Protein AF-A0A3D4JFE7-F1 (afdb_monomer_lite)

Sequence (147 aa):
MNASRSTVEIQQGLSLIPSTNLINNYNVLENRGLNMVRGFTNSFYLAAASTLVTVYFSMLTAYGIVVYNFKGRQTFSNFILVLVMIPTQLTIIGFFQYMSRLGLTDNYAALILPLIANAGGVFFSKQYFESMLIQDLIDAARIDGAS

pLDDT: mean 93.02, std 3.86, range [70.5, 98.19]

Radius of gyration: 23.24 Å; chains: 1; bounding box: 60×40×55 Å

Structure (mmCIF, N/CA/C/O backbone):
data_AF-A0A3D4JFE7-F1
#
_entry.id   AF-A0A3D4JFE7-F1
#
loop_
_atom_site.group_PDB
_atom_site.id
_atom_site.type_symbol
_atom_site.label_atom_id
_atom_site.label_alt_id
_atom_site.label_comp_id
_atom_site.label_asym_id
_atom_site.label_entity_id
_atom_site.label_seq_id
_atom_site.pdbx_PDB_ins_code
_atom_site.Cartn_x
_atom_site.Cartn_y
_atom_site.Cartn_z
_atom_site.occupancy
_atom_site.B_iso_or_equiv
_atom_site.auth_seq_id
_atom_site.auth_comp_id
_atom_site.auth_asym_id
_atom_site.auth_atom_id
_atom_site.pdbx_PDB_model_num
ATOM 1 N N . MET A 1 1 ? 21.001 8.246 -16.078 1.00 75.81 1 MET A N 1
ATOM 2 C CA . MET A 1 1 ? 22.452 8.387 -16.348 1.00 75.81 1 MET A CA 1
ATOM 3 C C . ME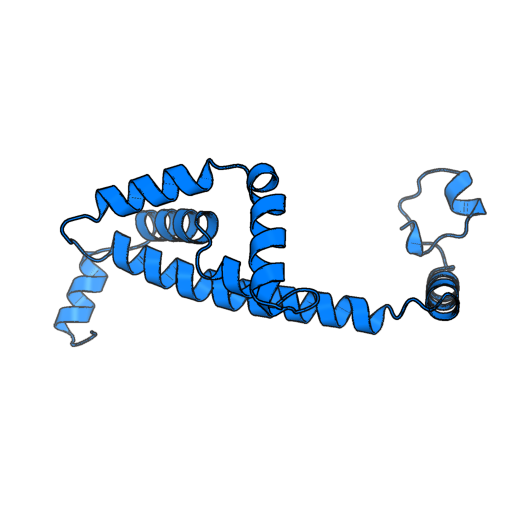T A 1 1 ? 22.948 7.330 -17.321 1.00 75.81 1 MET A C 1
ATOM 5 O O . MET A 1 1 ? 23.211 7.676 -18.461 1.00 75.81 1 MET A O 1
ATOM 9 N N . ASN A 1 2 ? 22.986 6.043 -16.960 1.00 86.75 2 ASN A N 1
ATOM 10 C CA . ASN A 1 2 ? 23.480 5.007 -17.886 1.00 86.75 2 ASN A CA 1
ATOM 11 C C . ASN A 1 2 ? 22.553 4.748 -19.082 1.00 86.75 2 ASN A C 1
ATOM 13 O O . ASN A 1 2 ? 23.038 4.515 -20.180 1.00 86.75 2 ASN A O 1
ATOM 17 N N . ALA A 1 3 ? 21.235 4.891 -18.911 1.00 85.88 3 ALA A N 1
ATOM 18 C CA . ALA A 1 3 ? 20.269 4.745 -20.007 1.00 85.88 3 ALA A CA 1
ATOM 19 C C . ALA A 1 3 ? 20.472 5.748 -21.162 1.00 85.88 3 ALA A C 1
ATOM 21 O O . ALA A 1 3 ? 20.027 5.496 -22.275 1.00 85.88 3 ALA A O 1
ATOM 22 N N . SER A 1 4 ? 21.154 6.871 -20.921 1.00 90.75 4 SER A N 1
ATOM 23 C CA . SER A 1 4 ? 21.460 7.881 -21.941 1.00 90.75 4 SER A CA 1
ATOM 24 C C . SER A 1 4 ? 22.846 7.724 -22.575 1.00 90.75 4 SER A C 1
ATOM 26 O O . SER A 1 4 ? 23.237 8.575 -23.364 1.00 90.75 4 SER A O 1
ATOM 28 N N . ARG A 1 5 ? 23.611 6.689 -22.202 1.00 91.19 5 ARG A N 1
ATOM 29 C CA . ARG A 1 5 ? 25.006 6.472 -22.621 1.00 91.19 5 ARG A CA 1
ATOM 30 C C . ARG A 1 5 ? 25.113 5.310 -23.605 1.00 91.19 5 ARG A C 1
ATOM 32 O O . ARG A 1 5 ? 24.330 4.365 -23.548 1.00 91.19 5 ARG A O 1
ATOM 39 N N . SER A 1 6 ? 26.104 5.375 -24.480 1.00 91.31 6 SER A N 1
ATOM 40 C CA . SER A 1 6 ? 26.540 4.257 -25.317 1.00 91.31 6 SER A CA 1
ATOM 41 C C . SER A 1 6 ? 27.330 3.225 -24.502 1.00 91.31 6 SER A C 1
ATOM 43 O O . SER A 1 6 ? 27.840 3.515 -23.417 1.00 91.31 6 SER A O 1
ATOM 45 N N . THR A 1 7 ? 27.490 2.014 -25.042 1.00 90.00 7 THR A N 1
ATOM 46 C CA . THR A 1 7 ? 28.283 0.949 -24.404 1.00 90.00 7 THR A CA 1
ATOM 47 C C . THR A 1 7 ? 29.726 1.382 -24.130 1.00 90.00 7 THR A C 1
ATOM 49 O O . THR A 1 7 ? 30.268 1.060 -23.075 1.00 90.00 7 THR A O 1
ATOM 52 N N . VAL A 1 8 ? 30.323 2.167 -25.033 1.00 90.44 8 VAL A N 1
ATOM 53 C CA . VAL A 1 8 ? 31.695 2.681 -24.894 1.00 90.44 8 VAL A CA 1
ATOM 54 C C . VAL A 1 8 ? 31.797 3.655 -23.716 1.00 90.44 8 VAL A C 1
ATOM 56 O O . VAL A 1 8 ? 32.680 3.529 -22.873 1.00 90.44 8 VAL A O 1
ATOM 59 N N . GLU A 1 9 ? 30.849 4.585 -23.594 1.00 88.00 9 GLU A N 1
ATOM 60 C CA . GLU A 1 9 ? 30.825 5.577 -22.509 1.00 88.00 9 GLU A CA 1
ATOM 61 C C . GLU A 1 9 ? 30.545 4.967 -21.128 1.00 88.00 9 GLU A C 1
ATOM 63 O O . GLU A 1 9 ? 30.857 5.594 -20.115 1.00 88.00 9 GLU A O 1
ATOM 68 N N . ILE A 1 10 ? 29.908 3.793 -21.063 1.00 90.00 10 ILE A N 1
ATOM 69 C CA . ILE A 1 10 ? 29.693 3.048 -19.812 1.00 90.00 10 ILE A CA 1
ATOM 70 C C . ILE A 1 10 ? 30.995 2.365 -19.369 1.00 90.00 10 ILE A C 1
ATOM 72 O O . ILE A 1 10 ? 31.306 2.347 -18.181 1.00 90.00 10 ILE A O 1
ATOM 76 N N . GLN A 1 11 ? 31.781 1.841 -20.315 1.00 91.75 11 GLN A N 1
ATOM 77 C CA . GLN A 1 11 ? 33.064 1.181 -20.034 1.00 91.75 11 GLN A CA 1
ATOM 78 C C . GLN A 1 11 ? 34.155 2.155 -19.568 1.00 91.75 11 GLN A C 1
ATOM 80 O O . GLN A 1 11 ? 35.051 1.760 -18.830 1.00 91.75 11 GLN A O 1
ATOM 85 N N . GLN A 1 12 ? 34.064 3.430 -19.954 1.00 90.38 12 GLN A N 1
ATOM 86 C CA . GLN A 1 12 ? 34.994 4.488 -19.536 1.00 90.38 12 GLN A CA 1
ATOM 87 C C . GLN A 1 12 ? 34.825 4.928 -18.069 1.00 90.38 12 GLN A C 1
ATOM 89 O O . GLN A 1 12 ? 35.636 5.705 -17.570 1.00 90.38 12 GLN A O 1
ATOM 94 N N . GLY A 1 13 ? 33.797 4.437 -17.370 1.00 87.19 13 GLY A N 1
ATOM 95 C CA . GLY A 1 13 ? 33.575 4.685 -15.946 1.00 87.19 13 GLY A CA 1
ATOM 96 C C . GLY A 1 13 ? 32.251 5.381 -15.629 1.00 87.19 13 GLY A C 1
ATOM 97 O O . GLY A 1 13 ? 31.446 5.710 -16.504 1.00 87.19 13 GLY A O 1
ATOM 98 N N . LEU A 1 14 ? 32.009 5.585 -14.331 1.00 85.88 14 LEU A N 1
ATOM 99 C CA . LEU A 1 14 ? 30.797 6.231 -13.835 1.00 85.88 14 LEU A CA 1
ATOM 100 C C . LEU A 1 14 ? 30.834 7.730 -14.149 1.00 85.88 14 LEU A C 1
ATOM 102 O O . LEU A 1 14 ? 31.805 8.415 -13.838 1.00 85.88 14 LEU A O 1
ATOM 106 N N . SER A 1 15 ? 29.748 8.266 -14.699 1.00 84.88 15 SER A N 1
ATOM 107 C CA . SER A 1 15 ? 29.591 9.712 -14.826 1.00 84.88 15 SER A CA 1
ATOM 108 C C . SER A 1 15 ? 28.173 10.153 -14.481 1.00 84.88 15 SER A C 1
ATOM 110 O O . SER A 1 15 ? 27.181 9.482 -14.778 1.00 84.88 15 SER A O 1
ATOM 112 N N . LEU A 1 16 ? 28.119 11.295 -13.793 1.00 87.38 16 LEU A N 1
ATOM 113 C CA . LEU A 1 16 ? 26.916 11.912 -13.240 1.00 87.38 16 LEU A CA 1
ATOM 114 C C . LEU A 1 16 ? 26.256 12.902 -14.205 1.00 87.38 16 LEU A C 1
ATOM 116 O O . LEU A 1 16 ? 25.308 13.572 -13.810 1.00 87.38 16 LEU A O 1
ATOM 120 N N . ILE A 1 17 ? 26.692 12.963 -15.467 1.00 88.94 17 ILE A N 1
ATOM 121 C CA . ILE A 1 17 ? 26.078 13.811 -16.498 1.00 88.94 17 ILE A CA 1
ATOM 122 C C . ILE A 1 17 ? 25.425 12.914 -17.564 1.00 88.94 17 ILE A C 1
ATOM 124 O O . ILE A 1 17 ? 26.027 11.903 -17.955 1.00 88.94 17 ILE A O 1
ATOM 128 N N . PRO A 1 18 ? 24.178 13.198 -17.997 1.00 88.44 18 PRO A N 1
ATOM 129 C CA . PRO A 1 18 ? 23.532 12.428 -19.054 1.00 88.44 18 PRO A CA 1
ATOM 130 C C . PRO A 1 18 ? 24.282 12.596 -20.379 1.00 88.44 18 PRO A C 1
ATOM 132 O O . PRO A 1 18 ? 24.857 13.648 -20.641 1.00 88.44 18 PRO A O 1
ATOM 135 N N . SER A 1 19 ? 24.253 11.562 -21.215 1.00 90.31 19 SER A N 1
ATOM 136 C CA . SER A 1 19 ? 24.781 11.616 -22.586 1.00 90.31 19 SER A CA 1
ATOM 137 C C . SER A 1 19 ? 23.620 11.748 -23.587 1.00 90.31 19 SER A C 1
ATOM 139 O O . SER A 1 19 ? 22.454 11.840 -23.201 1.00 90.31 19 SER A O 1
ATOM 141 N N . THR A 1 20 ? 23.920 11.817 -24.878 1.00 91.81 20 THR A N 1
ATOM 142 C CA . THR A 1 20 ? 22.962 12.100 -25.957 1.00 91.81 20 THR A CA 1
ATOM 143 C C . THR A 1 20 ? 22.309 10.843 -26.545 1.00 91.81 20 THR A C 1
ATOM 145 O O . THR A 1 20 ? 21.398 10.944 -27.362 1.00 91.81 20 THR A O 1
ATOM 148 N N . ASN A 1 21 ? 22.705 9.643 -26.105 1.00 93.25 21 ASN A N 1
ATOM 149 C CA . ASN A 1 21 ? 22.291 8.364 -26.697 1.00 93.25 21 ASN A CA 1
ATOM 150 C C . ASN A 1 21 ? 20.938 7.818 -26.199 1.00 93.25 21 ASN A C 1
ATOM 152 O O . ASN A 1 21 ? 20.582 6.681 -26.504 1.00 93.25 21 ASN A O 1
ATOM 156 N N . LEU A 1 22 ? 20.159 8.603 -25.448 1.00 91.75 22 LEU A N 1
ATOM 157 C CA . LEU A 1 22 ? 18.907 8.139 -24.836 1.00 91.75 22 LEU A CA 1
ATOM 158 C C . LEU A 1 22 ? 17.886 7.629 -25.865 1.00 91.75 22 LEU A C 1
ATOM 160 O O . LEU A 1 22 ? 17.346 6.538 -25.700 1.00 91.75 22 LEU A O 1
ATOM 164 N N . ILE A 1 23 ? 17.648 8.396 -26.933 1.00 92.25 23 ILE A N 1
ATOM 165 C CA . ILE A 1 23 ? 16.666 8.044 -27.973 1.00 92.25 23 ILE A CA 1
ATOM 166 C C . ILE A 1 23 ? 17.113 6.786 -28.727 1.00 92.25 23 ILE A C 1
ATOM 168 O O . ILE A 1 23 ? 16.313 5.886 -28.967 1.00 92.25 23 ILE A O 1
ATOM 172 N N . ASN A 1 24 ? 18.409 6.679 -29.031 1.00 92.56 24 ASN A N 1
ATOM 173 C CA . ASN A 1 24 ? 18.973 5.499 -29.685 1.00 92.56 24 ASN A CA 1
ATOM 174 C C . ASN A 1 24 ? 18.771 4.242 -28.827 1.00 92.56 24 ASN A C 1
ATOM 176 O O . ASN A 1 24 ? 18.316 3.220 -29.332 1.00 92.56 24 ASN A O 1
ATOM 180 N N . ASN A 1 25 ? 19.039 4.329 -27.522 1.00 93.06 25 ASN A N 1
ATOM 181 C CA . ASN A 1 25 ? 18.844 3.217 -26.593 1.00 93.06 25 ASN A CA 1
ATOM 182 C C . ASN A 1 25 ? 17.367 2.829 -26.442 1.00 93.06 25 ASN A C 1
ATOM 184 O O . ASN A 1 25 ? 17.054 1.642 -26.375 1.00 93.06 25 ASN A O 1
ATOM 188 N N . TYR A 1 26 ? 16.462 3.810 -26.426 1.00 91.50 26 TYR A N 1
ATOM 189 C CA . TYR A 1 26 ? 15.021 3.561 -26.425 1.00 91.50 26 TYR A CA 1
ATOM 190 C C . TYR A 1 26 ? 14.590 2.781 -27.677 1.00 91.50 26 TYR A C 1
ATOM 192 O O . TYR A 1 26 ? 14.012 1.700 -27.557 1.00 91.50 26 TYR A O 1
ATOM 200 N N . ASN A 1 27 ? 14.976 3.255 -28.866 1.00 92.19 27 ASN A N 1
ATOM 201 C CA . ASN A 1 27 ? 14.651 2.603 -30.138 1.00 92.19 27 ASN A CA 1
ATOM 202 C C . ASN A 1 27 ? 15.241 1.188 -30.230 1.00 92.19 27 ASN A C 1
ATOM 204 O O . ASN A 1 27 ? 14.602 0.279 -30.751 1.00 92.19 27 ASN A O 1
ATOM 208 N N . VAL A 1 28 ? 16.451 0.961 -29.703 1.00 92.88 28 VAL A N 1
ATOM 209 C CA . VAL A 1 28 ? 17.057 -0.382 -29.641 1.00 92.88 28 VAL A CA 1
ATOM 210 C C . VAL A 1 28 ? 16.198 -1.350 -28.827 1.00 92.88 28 VAL A C 1
ATOM 212 O O . VAL A 1 28 ? 16.086 -2.518 -29.192 1.00 92.88 28 VAL A O 1
ATOM 215 N N . LEU A 1 29 ? 15.604 -0.893 -27.726 1.00 91.62 29 LEU A N 1
ATOM 216 C CA . LEU A 1 29 ? 14.779 -1.731 -26.857 1.00 91.62 29 LEU A CA 1
ATOM 217 C C . LEU A 1 29 ? 13.412 -2.007 -27.489 1.00 91.62 29 LEU A C 1
ATOM 219 O O . LEU A 1 29 ? 12.968 -3.155 -27.491 1.00 91.62 29 LEU A O 1
ATOM 223 N N . GLU A 1 30 ? 12.806 -0.997 -28.110 1.00 91.81 30 GLU A N 1
ATOM 224 C CA . GLU A 1 30 ? 11.557 -1.154 -28.857 1.00 91.81 30 GLU A CA 1
ATOM 225 C C . GLU A 1 30 ? 11.723 -2.121 -30.041 1.00 91.81 30 GLU A C 1
ATOM 227 O O . GLU A 1 30 ? 10.947 -3.067 -30.183 1.00 91.81 30 GLU A O 1
ATOM 232 N N . ASN A 1 31 ? 12.814 -1.994 -30.804 1.00 93.50 31 ASN A N 1
ATOM 233 C CA . ASN A 1 31 ? 13.148 -2.901 -31.909 1.00 93.50 31 ASN A CA 1
ATOM 234 C C . ASN A 1 31 ? 13.439 -4.343 -31.453 1.00 93.50 31 ASN A C 1
ATOM 236 O O . ASN A 1 31 ? 13.309 -5.276 -32.242 1.00 93.50 31 ASN A O 1
ATOM 240 N N . ARG A 1 32 ? 13.819 -4.554 -30.185 1.00 92.56 32 ARG A N 1
ATOM 241 C CA . ARG A 1 32 ? 13.970 -5.892 -29.579 1.00 92.56 32 ARG A CA 1
ATOM 242 C C . ARG A 1 32 ? 12.642 -6.486 -29.090 1.00 92.56 32 ARG A C 1
ATOM 244 O O . ARG A 1 32 ? 12.650 -7.553 -28.483 1.00 92.56 32 ARG A O 1
ATOM 251 N N . GLY A 1 3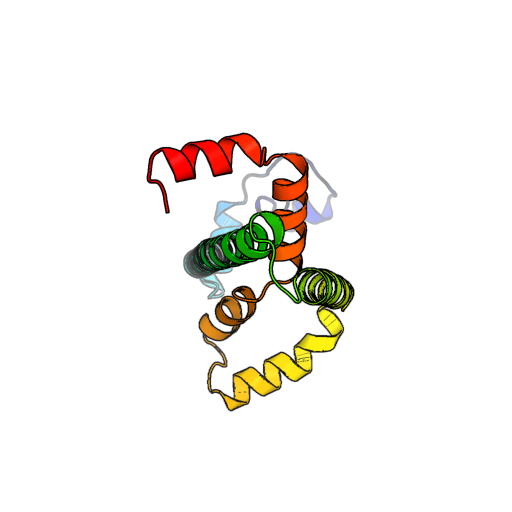3 ? 11.517 -5.813 -29.338 1.00 90.19 33 GLY A N 1
ATOM 252 C CA . GLY A 1 33 ? 10.177 -6.259 -28.955 1.00 90.19 33 GLY A CA 1
ATOM 253 C C . GLY A 1 33 ? 9.751 -5.845 -27.544 1.00 90.19 33 GLY A C 1
ATOM 254 O O . GLY A 1 33 ? 8.705 -6.287 -27.069 1.00 90.19 33 GLY A O 1
ATOM 255 N N . LEU A 1 34 ? 10.525 -4.998 -26.853 1.00 91.06 34 LEU A N 1
ATOM 256 C CA . LEU A 1 34 ? 10.155 -4.489 -25.533 1.00 91.06 34 LEU A CA 1
ATOM 257 C C . LEU A 1 34 ? 9.284 -3.241 -25.680 1.00 91.06 34 LEU A C 1
ATOM 259 O O . LEU A 1 34 ? 9.780 -2.137 -25.895 1.00 91.06 34 LEU A O 1
ATOM 263 N N . ASN A 1 35 ? 7.974 -3.402 -25.499 1.00 92.06 35 ASN A N 1
ATOM 264 C CA . ASN A 1 35 ? 7.059 -2.266 -25.447 1.00 92.06 35 ASN A CA 1
ATOM 265 C C . ASN A 1 35 ? 7.156 -1.567 -24.079 1.00 92.06 35 ASN A C 1
ATOM 267 O O . ASN A 1 35 ? 6.472 -1.936 -23.118 1.00 92.06 35 ASN A O 1
ATOM 271 N N . MET A 1 36 ? 8.021 -0.555 -23.997 1.00 90.75 36 MET A N 1
ATOM 272 C CA . MET A 1 36 ? 8.227 0.219 -22.772 1.00 90.75 36 MET A CA 1
ATOM 273 C C . MET A 1 36 ? 6.964 0.924 -22.302 1.00 90.75 36 MET A C 1
ATOM 275 O O . MET A 1 36 ? 6.662 0.885 -21.112 1.00 90.75 36 MET A O 1
ATOM 279 N N . VAL A 1 37 ? 6.220 1.545 -23.223 1.00 91.88 37 VAL A N 1
ATOM 280 C CA . VAL A 1 37 ? 4.999 2.290 -22.894 1.00 91.88 37 VAL A CA 1
ATOM 281 C C . VAL A 1 37 ? 4.018 1.377 -22.170 1.00 91.88 37 VAL A C 1
ATOM 283 O O . VAL A 1 37 ? 3.570 1.719 -21.080 1.00 91.88 37 VAL A O 1
ATOM 286 N N . ARG A 1 38 ? 3.783 0.170 -22.698 1.00 93.75 38 ARG A N 1
ATOM 287 C CA . ARG A 1 38 ? 2.940 -0.843 -22.052 1.00 93.75 38 ARG A CA 1
ATOM 288 C C . ARG A 1 38 ? 3.474 -1.240 -20.675 1.00 93.75 38 ARG A C 1
ATOM 290 O O . ARG A 1 38 ? 2.701 -1.357 -19.729 1.00 93.75 38 ARG A O 1
ATOM 297 N N . GLY A 1 39 ? 4.784 -1.441 -20.538 1.00 94.06 39 GLY A N 1
ATOM 298 C CA . GLY A 1 39 ? 5.403 -1.753 -19.246 1.00 94.06 39 GLY A CA 1
ATOM 299 C C . GLY A 1 39 ? 5.155 -0.662 -18.197 1.00 94.06 39 GLY A C 1
ATOM 300 O O . GLY A 1 39 ? 4.740 -0.958 -17.072 1.00 94.06 39 GLY A O 1
ATOM 301 N N . PHE A 1 40 ? 5.334 0.603 -18.579 1.00 95.44 40 PHE A N 1
ATOM 302 C CA . PHE A 1 40 ? 5.089 1.749 -17.705 1.00 95.44 40 PHE A CA 1
ATOM 303 C C . PHE A 1 40 ? 3.608 1.915 -17.368 1.00 95.44 40 PHE A C 1
ATOM 305 O O . PHE A 1 40 ? 3.284 2.109 -16.199 1.00 95.44 40 PHE A O 1
ATOM 312 N N . THR A 1 41 ? 2.702 1.781 -18.341 1.00 97.25 41 THR A N 1
ATOM 313 C CA . THR A 1 41 ? 1.258 1.889 -18.084 1.00 97.25 41 THR A CA 1
ATOM 314 C C . THR A 1 41 ? 0.765 0.776 -17.168 1.00 97.25 41 THR A C 1
ATOM 316 O O . THR A 1 41 ? -0.006 1.043 -16.251 1.00 97.25 41 THR A O 1
ATOM 319 N N . ASN A 1 42 ? 1.254 -0.453 -17.352 1.00 96.38 42 ASN A N 1
ATOM 320 C CA . ASN A 1 42 ? 0.933 -1.581 -16.479 1.00 96.38 42 ASN A CA 1
ATOM 321 C C . ASN A 1 42 ? 1.406 -1.324 -15.044 1.00 96.38 42 ASN A C 1
ATOM 323 O O . ASN A 1 42 ? 0.667 -1.557 -14.091 1.00 96.38 42 ASN A O 1
ATOM 327 N N . SER A 1 43 ? 2.630 -0.812 -14.897 1.00 97.12 43 SER A N 1
ATOM 328 C CA . SER A 1 43 ? 3.222 -0.491 -13.595 1.00 97.12 43 SER A CA 1
ATOM 329 C C . SER A 1 43 ? 2.462 0.635 -12.899 1.00 97.12 43 SER A C 1
ATOM 331 O O . SER A 1 43 ? 2.166 0.534 -11.712 1.00 97.12 43 SER A O 1
ATOM 333 N N . PHE A 1 44 ? 2.103 1.684 -13.643 1.00 97.81 44 PHE A N 1
ATOM 334 C CA . PHE A 1 44 ? 1.318 2.801 -13.132 1.00 97.81 44 PHE A CA 1
ATOM 335 C C . PHE A 1 44 ? -0.072 2.353 -12.678 1.00 97.81 44 PHE A C 1
ATOM 337 O O . PHE A 1 44 ? -0.470 2.650 -11.555 1.00 97.81 44 PHE A O 1
ATOM 344 N N . TYR A 1 45 ? -0.784 1.596 -13.519 1.00 97.81 45 TYR A N 1
ATOM 345 C CA . TYR A 1 45 ? -2.099 1.057 -13.183 1.00 97.81 45 TYR A CA 1
ATOM 346 C C . TYR A 1 45 ? -2.037 0.192 -11.925 1.00 97.81 45 TYR A C 1
ATOM 348 O O . TYR A 1 45 ? -2.806 0.402 -10.986 1.00 97.81 45 TYR A O 1
ATOM 356 N N . LEU A 1 46 ? -1.084 -0.743 -11.881 1.00 97.44 46 LEU A N 1
ATOM 357 C CA . LEU A 1 46 ? -0.916 -1.631 -10.745 1.00 97.44 46 LEU A CA 1
ATOM 358 C C . LEU A 1 46 ? -0.599 -0.848 -9.469 1.00 97.44 46 LEU A C 1
ATOM 360 O O . LEU A 1 46 ? -1.224 -1.109 -8.445 1.00 97.44 46 LEU A O 1
ATOM 364 N N . ALA A 1 47 ? 0.324 0.116 -9.524 1.00 97.81 47 ALA A N 1
ATOM 365 C CA . ALA A 1 47 ? 0.684 0.942 -8.377 1.00 97.81 47 ALA A CA 1
ATOM 366 C C . ALA A 1 47 ? -0.512 1.763 -7.877 1.00 97.81 47 ALA A C 1
ATOM 368 O O . ALA A 1 47 ? -0.844 1.692 -6.697 1.00 97.81 47 ALA A O 1
ATOM 369 N N . ALA A 1 48 ? -1.211 2.473 -8.766 1.00 98.06 48 ALA A N 1
ATOM 370 C CA . ALA A 1 48 ? -2.358 3.300 -8.402 1.00 98.06 48 ALA A CA 1
ATOM 371 C C . ALA A 1 48 ? -3.490 2.470 -7.775 1.00 98.06 48 ALA A C 1
ATOM 373 O O . ALA A 1 48 ? -3.965 2.795 -6.686 1.00 98.06 48 ALA A O 1
ATOM 374 N N . ALA A 1 49 ? -3.887 1.368 -8.420 1.00 97.94 49 ALA A N 1
ATOM 375 C CA . ALA A 1 49 ? -4.945 0.494 -7.918 1.00 97.94 49 ALA A CA 1
ATOM 376 C C . ALA A 1 49 ? -4.568 -0.139 -6.569 1.00 97.94 49 ALA A C 1
ATOM 378 O O . ALA A 1 49 ? -5.356 -0.114 -5.623 1.00 97.94 49 ALA A O 1
ATOM 379 N N . SER A 1 50 ? -3.339 -0.646 -6.460 1.00 97.31 50 SER A N 1
ATOM 380 C CA . SER A 1 50 ? -2.809 -1.244 -5.232 1.00 97.31 50 SER A CA 1
ATOM 381 C C . SER A 1 50 ? -2.776 -0.251 -4.074 1.00 97.31 50 SER A C 1
ATOM 383 O O . SER A 1 50 ? -3.197 -0.587 -2.967 1.00 97.31 50 SER A O 1
ATOM 385 N N . THR A 1 51 ? -2.313 0.978 -4.316 1.00 97.56 51 THR A N 1
ATOM 386 C CA . THR A 1 51 ? -2.268 2.035 -3.301 1.00 97.56 51 THR A CA 1
ATOM 387 C C . THR A 1 51 ? -3.667 2.414 -2.837 1.00 97.56 51 THR A C 1
ATOM 389 O O . THR A 1 51 ? -3.898 2.447 -1.632 1.00 97.56 51 THR A O 1
ATOM 392 N N . LEU A 1 52 ? -4.606 2.650 -3.759 1.00 98.06 52 LEU A N 1
ATOM 393 C CA . LEU A 1 52 ? -5.981 3.019 -3.409 1.00 98.06 52 LEU A CA 1
ATOM 394 C C . LEU A 1 52 ? -6.639 1.961 -2.523 1.00 98.06 52 LEU A C 1
ATOM 396 O O . LEU A 1 52 ? -7.164 2.286 -1.461 1.00 98.06 52 LEU A O 1
ATOM 400 N N . VAL A 1 53 ? -6.551 0.693 -2.930 1.00 98.00 53 VAL A N 1
ATOM 401 C CA . VAL A 1 53 ? -7.113 -0.435 -2.180 1.00 98.00 53 VAL A CA 1
ATOM 402 C C . VAL A 1 53 ? -6.444 -0.564 -0.811 1.00 98.00 53 VAL A C 1
ATOM 404 O O . VAL A 1 53 ? -7.131 -0.607 0.208 1.00 98.00 53 VAL A O 1
ATOM 407 N N . THR A 1 54 ? -5.110 -0.561 -0.770 1.00 98.06 54 THR A N 1
ATOM 408 C CA . THR A 1 54 ? -4.354 -0.699 0.483 1.00 98.06 54 THR A CA 1
ATOM 409 C C . THR A 1 54 ? -4.714 0.406 1.465 1.00 98.06 54 THR A C 1
ATOM 411 O O . THR A 1 54 ? -5.028 0.119 2.617 1.00 98.06 54 THR A O 1
ATOM 414 N N . VAL A 1 55 ? -4.680 1.667 1.026 1.00 97.81 55 VAL A N 1
ATOM 415 C CA . VAL A 1 55 ? -4.949 2.824 1.887 1.00 97.81 55 VAL A CA 1
ATOM 416 C C . VAL A 1 55 ? -6.388 2.792 2.381 1.00 97.81 55 VAL A C 1
ATOM 418 O O . VAL A 1 55 ? -6.610 2.941 3.579 1.00 97.81 55 VAL A O 1
ATOM 421 N N . TYR A 1 56 ? -7.353 2.541 1.494 1.00 98.06 56 TYR A N 1
ATOM 422 C CA . TYR A 1 56 ? -8.768 2.506 1.853 1.00 98.06 56 TYR A CA 1
ATOM 423 C C . TYR A 1 56 ? -9.054 1.487 2.965 1.00 98.06 56 TYR A C 1
ATOM 425 O O . TYR A 1 56 ? -9.568 1.852 4.025 1.00 98.06 56 TYR A O 1
ATOM 433 N N . PHE A 1 57 ? -8.660 0.224 2.773 1.00 98.19 57 PHE A N 1
ATOM 434 C CA . PHE A 1 57 ? -8.935 -0.828 3.757 1.00 98.19 57 PHE A CA 1
ATOM 435 C C . PHE A 1 57 ? -8.081 -0.694 5.021 1.00 98.19 57 PHE A C 1
ATOM 437 O O . PHE A 1 57 ? -8.570 -0.968 6.121 1.00 98.19 57 PHE A O 1
ATOM 444 N N . SER A 1 58 ? -6.835 -0.228 4.896 1.00 97.75 58 SER A N 1
ATOM 445 C CA . SER A 1 58 ? -5.954 -0.029 6.052 1.00 97.75 58 SER A CA 1
ATOM 446 C C . SER A 1 58 ? -6.445 1.088 6.959 1.00 97.75 58 SER A C 1
ATOM 448 O O . SER A 1 58 ? -6.502 0.897 8.172 1.00 97.75 58 SER A O 1
ATOM 450 N N . MET A 1 59 ? -6.857 2.223 6.385 1.00 96.94 59 MET A N 1
ATOM 451 C CA . MET A 1 59 ? -7.416 3.338 7.148 1.00 96.94 59 MET A CA 1
ATOM 452 C C . MET A 1 59 ? -8.739 2.947 7.806 1.00 96.94 59 MET A C 1
ATOM 454 O O . MET A 1 59 ? -8.920 3.211 8.989 1.00 96.94 59 MET A O 1
ATOM 458 N N . LEU A 1 60 ? -9.634 2.254 7.096 1.00 96.81 60 LEU A N 1
ATOM 459 C CA . LEU A 1 60 ? -10.908 1.811 7.668 1.00 96.81 60 LEU A CA 1
ATOM 460 C C . LEU A 1 60 ? -10.702 0.844 8.844 1.00 96.81 60 LEU A C 1
ATOM 462 O O . LEU A 1 60 ? -11.302 1.009 9.907 1.00 96.81 60 LEU A O 1
ATOM 466 N N . THR A 1 61 ? -9.798 -0.124 8.686 1.00 96.75 61 THR A N 1
ATOM 467 C CA . THR A 1 61 ? -9.468 -1.092 9.742 1.00 96.75 61 THR A CA 1
ATOM 468 C C . THR A 1 61 ? -8.810 -0.406 10.938 1.00 96.75 61 THR A C 1
ATOM 470 O O . THR A 1 61 ? -9.197 -0.642 12.082 1.00 96.75 61 THR A O 1
ATOM 473 N N . ALA A 1 62 ? -7.837 0.472 10.688 1.00 96.56 62 ALA A N 1
ATOM 474 C CA . ALA A 1 62 ? -7.142 1.213 11.731 1.00 96.56 62 ALA A CA 1
ATOM 475 C C . ALA A 1 62 ? -8.089 2.144 12.498 1.00 96.56 62 ALA A C 1
ATOM 477 O O . ALA A 1 62 ? -8.059 2.148 13.725 1.00 96.56 62 ALA A O 1
ATOM 478 N N . TYR A 1 63 ? -8.967 2.872 11.805 1.00 95.12 63 TYR A N 1
ATOM 479 C CA . TYR A 1 63 ? -9.983 3.720 12.428 1.00 95.12 63 TYR A CA 1
ATOM 480 C C . TYR A 1 63 ? -10.918 2.892 13.314 1.00 95.12 63 TYR A C 1
ATOM 482 O O . TYR A 1 63 ? -11.128 3.230 14.477 1.00 95.12 63 TYR A O 1
ATOM 490 N N . GLY A 1 64 ? -11.397 1.752 12.803 1.00 94.94 64 GLY A N 1
ATOM 491 C CA . GLY A 1 64 ? -12.206 0.797 13.559 1.00 94.94 64 GLY A CA 1
ATOM 492 C C . GLY A 1 64 ? -11.533 0.348 14.858 1.00 94.94 64 GLY A C 1
ATOM 493 O O . GLY A 1 64 ? -12.153 0.353 15.919 1.00 94.94 64 GLY A O 1
ATOM 494 N N . ILE A 1 65 ? -10.245 0.005 14.785 1.00 95.19 65 ILE A N 1
ATOM 495 C CA . ILE A 1 65 ? -9.457 -0.418 15.945 1.00 95.19 65 ILE A CA 1
ATOM 496 C C . ILE A 1 65 ? -9.207 0.742 16.907 1.00 95.19 65 ILE A C 1
ATOM 498 O O . ILE A 1 65 ? -9.264 0.514 18.106 1.00 95.19 65 ILE A O 1
ATOM 502 N N . VAL A 1 66 ? -8.898 1.951 16.433 1.00 94.62 66 VAL A N 1
ATOM 503 C CA . VAL A 1 66 ? -8.485 3.067 17.302 1.00 94.62 66 VAL A CA 1
ATOM 504 C C . VAL A 1 66 ? -9.674 3.754 17.970 1.00 94.62 66 VAL A C 1
ATOM 506 O O . VAL A 1 66 ? -9.628 4.002 19.176 1.00 94.62 66 VAL A O 1
ATOM 509 N N . VAL A 1 67 ? -10.735 4.025 17.210 1.00 92.25 67 VAL A N 1
ATOM 510 C CA . VAL A 1 67 ? -11.863 4.867 17.638 1.00 92.25 67 VAL A CA 1
ATOM 511 C C . VAL A 1 67 ? -12.933 4.089 18.400 1.00 92.25 67 VAL A C 1
ATOM 513 O O . VAL A 1 67 ? -13.599 4.651 19.269 1.00 92.25 67 VAL A O 1
ATOM 516 N N . TYR A 1 68 ? -13.120 2.799 18.108 1.00 91.19 68 TYR A N 1
ATOM 517 C CA . TYR A 1 68 ? -14.159 1.995 18.754 1.00 91.19 68 TYR A CA 1
ATOM 518 C C . TYR A 1 68 ? -13.599 1.096 19.857 1.00 91.19 68 TYR A C 1
ATOM 520 O O . TYR A 1 68 ? -12.593 0.407 19.700 1.00 91.19 68 TYR A O 1
ATOM 528 N N . ASN A 1 69 ? -14.310 1.050 20.985 1.00 89.50 69 ASN A N 1
ATOM 529 C CA . ASN A 1 69 ? -13.983 0.199 22.126 1.00 89.50 69 ASN A CA 1
ATOM 530 C C . ASN A 1 69 ? -14.841 -1.069 22.105 1.00 89.50 69 ASN A C 1
ATOM 532 O O . ASN A 1 69 ? -15.935 -1.100 22.660 1.00 89.50 69 ASN A O 1
ATOM 536 N N . PHE A 1 70 ? -14.344 -2.125 21.458 1.00 94.50 70 PHE A N 1
ATOM 537 C CA . PHE A 1 70 ? -15.029 -3.417 21.368 1.00 94.50 70 PHE A CA 1
ATOM 538 C C . PHE A 1 70 ? -14.214 -4.559 21.991 1.00 94.50 70 PHE A C 1
ATOM 540 O O . PHE A 1 70 ? -12.980 -4.530 22.065 1.00 94.50 70 PHE A O 1
ATOM 547 N N . LYS A 1 71 ? -14.920 -5.609 22.424 1.00 91.62 71 LYS A N 1
ATOM 548 C CA . LYS A 1 71 ? -14.323 -6.805 23.031 1.00 91.62 71 LYS A CA 1
ATOM 549 C C . LYS A 1 71 ? -13.521 -7.575 21.973 1.00 91.62 71 LYS A C 1
ATOM 551 O O . LYS A 1 71 ? -14.100 -8.211 21.102 1.00 91.62 71 LYS A O 1
ATOM 556 N N . GLY A 1 72 ? -12.190 -7.495 22.045 1.00 93.31 72 GLY A N 1
ATOM 557 C CA . GLY A 1 72 ? -11.262 -8.141 21.100 1.00 93.31 72 GLY A CA 1
ATOM 558 C C . GLY A 1 72 ? -10.313 -7.186 20.369 1.00 93.31 72 GLY A C 1
ATOM 559 O O . GLY A 1 72 ? -9.376 -7.652 19.724 1.00 93.31 72 GLY A O 1
ATOM 560 N N . ARG A 1 73 ? -10.488 -5.863 20.516 1.00 93.81 73 ARG A N 1
ATOM 561 C CA . ARG A 1 73 ? -9.625 -4.827 19.912 1.00 93.81 73 ARG A CA 1
ATOM 562 C C . ARG A 1 73 ? -8.127 -5.107 20.094 1.00 93.81 73 ARG A C 1
ATOM 564 O O . ARG A 1 73 ? -7.369 -5.072 19.126 1.00 93.81 73 ARG A O 1
ATOM 571 N N . GLN A 1 74 ? -7.704 -5.439 21.316 1.00 94.25 74 GLN A N 1
ATOM 572 C CA . GLN A 1 74 ? -6.295 -5.714 21.613 1.00 94.25 74 GLN A CA 1
ATOM 573 C C . GLN A 1 74 ? -5.784 -6.979 20.914 1.00 94.25 74 GLN A C 1
ATOM 575 O O . GLN A 1 74 ? -4.661 -6.998 20.417 1.00 94.25 74 GLN A O 1
ATOM 580 N N . THR A 1 75 ? -6.611 -8.024 20.832 1.00 96.50 75 THR A N 1
ATOM 581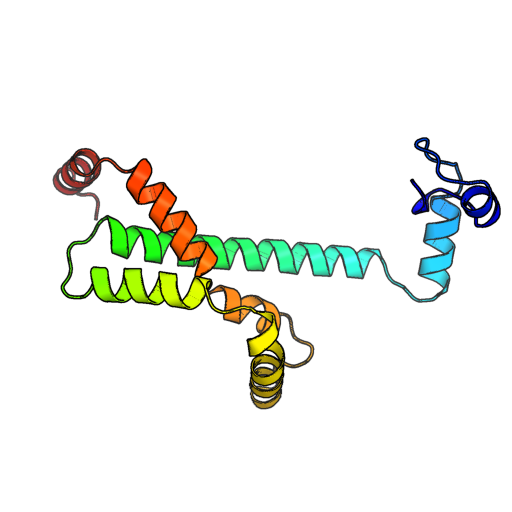 C CA . THR A 1 75 ? -6.263 -9.271 20.142 1.00 96.50 75 THR A CA 1
ATOM 582 C C . THR A 1 75 ? -6.016 -9.018 18.659 1.00 96.50 75 THR A C 1
ATOM 584 O O . THR A 1 75 ? -4.983 -9.437 18.145 1.00 96.50 75 THR A O 1
ATOM 587 N N . PHE A 1 76 ? -6.901 -8.274 17.986 1.00 95.38 76 PHE A N 1
ATOM 588 C CA . PHE A 1 76 ? -6.708 -7.906 16.580 1.00 95.38 76 PHE A CA 1
ATOM 589 C C . PHE A 1 76 ? -5.469 -7.030 16.378 1.00 95.38 76 PHE A C 1
ATOM 591 O O . PHE A 1 76 ? -4.680 -7.297 15.474 1.00 95.38 76 PHE A O 1
ATOM 598 N N . SER A 1 77 ? -5.248 -6.036 17.245 1.00 94.38 77 SER A N 1
ATOM 599 C CA . SER A 1 77 ? -4.049 -5.190 17.183 1.00 94.38 77 SER A CA 1
ATOM 600 C C . SER A 1 77 ? -2.760 -6.008 17.310 1.00 94.38 77 SER A C 1
ATOM 602 O O . SER A 1 77 ? -1.823 -5.815 16.537 1.00 94.38 77 SER A O 1
ATOM 604 N N . ASN A 1 78 ? -2.705 -6.937 18.266 1.00 96.00 78 ASN A N 1
ATOM 605 C CA . ASN A 1 78 ? -1.538 -7.795 18.466 1.00 96.00 78 ASN A CA 1
ATOM 606 C C . ASN A 1 78 ? -1.352 -8.768 17.295 1.00 96.00 78 ASN A C 1
ATOM 608 O O . ASN A 1 78 ? -0.227 -9.015 16.873 1.00 96.00 78 ASN A O 1
ATOM 612 N N . PHE A 1 79 ? -2.446 -9.293 16.740 1.00 96.31 79 PHE A N 1
ATOM 613 C CA . PHE A 1 79 ? -2.399 -10.173 15.577 1.00 96.31 79 PHE A CA 1
ATOM 614 C C . PHE A 1 79 ? -1.826 -9.465 14.343 1.00 96.31 79 PHE A C 1
ATOM 616 O O . PHE A 1 79 ? -0.956 -10.017 13.675 1.00 96.31 79 PHE A O 1
ATOM 623 N N . ILE A 1 80 ? -2.234 -8.217 14.083 1.00 95.94 80 ILE A N 1
ATOM 624 C CA . ILE A 1 80 ? -1.664 -7.393 13.005 1.00 95.94 80 ILE A CA 1
ATOM 625 C C . ILE A 1 80 ? -0.154 -7.222 13.197 1.00 95.94 80 ILE A C 1
ATOM 627 O O . ILE A 1 80 ? 0.601 -7.387 12.243 1.00 95.94 80 ILE A O 1
ATOM 631 N N . LEU A 1 81 ? 0.300 -6.951 14.426 1.00 95.75 81 LEU A N 1
ATOM 632 C CA . LEU A 1 81 ? 1.727 -6.823 14.728 1.00 95.75 81 LEU A CA 1
ATOM 633 C C . LEU A 1 81 ? 2.492 -8.112 14.403 1.00 95.75 81 LEU A C 1
ATOM 635 O O . LEU A 1 81 ? 3.530 -8.050 13.751 1.00 95.75 81 LEU A O 1
ATOM 639 N N . VAL A 1 82 ? 1.959 -9.277 14.787 1.00 96.25 82 VAL A N 1
ATOM 640 C CA . VAL A 1 82 ? 2.565 -10.576 14.449 1.00 96.25 82 VAL A CA 1
ATOM 641 C C . VAL A 1 82 ? 2.659 -10.766 12.934 1.00 96.25 82 VAL A C 1
ATOM 643 O O . VAL A 1 82 ? 3.697 -11.200 12.444 1.00 96.25 82 VAL A O 1
ATOM 646 N N . LEU A 1 83 ? 1.619 -10.402 12.176 1.00 94.12 83 LEU A N 1
ATOM 647 C CA . LEU A 1 83 ? 1.632 -10.510 10.714 1.00 94.12 83 LEU A CA 1
ATOM 648 C C . LEU A 1 83 ? 2.710 -9.633 10.064 1.00 94.12 83 LEU A C 1
ATOM 650 O O . LEU A 1 83 ? 3.345 -10.075 9.110 1.00 94.12 83 LEU A O 1
ATOM 654 N N . VAL A 1 84 ? 2.954 -8.426 10.583 1.00 94.69 84 VAL A N 1
ATOM 655 C CA . VAL A 1 84 ? 4.015 -7.530 10.081 1.00 94.69 84 VAL A CA 1
ATOM 656 C C . VAL A 1 84 ? 5.413 -8.127 10.276 1.00 94.69 84 VAL A C 1
ATOM 658 O O . VAL A 1 84 ? 6.314 -7.849 9.489 1.00 94.69 84 VAL A O 1
ATOM 661 N N . MET A 1 85 ? 5.602 -8.976 11.290 1.00 94.62 85 MET A N 1
ATOM 662 C CA . MET A 1 85 ? 6.882 -9.641 11.553 1.00 94.62 85 MET A CA 1
ATOM 663 C C . MET A 1 85 ? 7.168 -10.810 10.598 1.00 94.62 85 MET A C 1
ATOM 665 O O . MET A 1 85 ? 8.305 -11.282 10.547 1.00 94.62 85 MET A O 1
ATOM 669 N N . ILE A 1 86 ? 6.169 -11.295 9.849 1.00 92.00 86 ILE A N 1
ATOM 670 C CA . ILE A 1 86 ? 6.347 -12.409 8.912 1.00 92.00 86 ILE A CA 1
ATOM 671 C C . ILE A 1 86 ? 7.027 -11.892 7.632 1.00 92.00 86 ILE A C 1
ATOM 673 O O . ILE A 1 86 ? 6.466 -11.044 6.936 1.00 92.00 86 ILE A O 1
ATOM 677 N N . PRO A 1 87 ? 8.206 -12.420 7.258 1.00 91.12 87 PRO A N 1
ATOM 678 C CA . PRO A 1 87 ? 8.884 -12.012 6.033 1.00 91.12 87 PRO A CA 1
ATOM 679 C C . PRO A 1 87 ? 8.123 -12.502 4.794 1.00 91.12 87 PRO A C 1
ATOM 681 O O . PRO A 1 87 ? 7.773 -13.679 4.664 1.00 91.12 87 PRO A O 1
ATOM 684 N N . THR A 1 88 ? 7.908 -11.598 3.840 1.00 85.88 88 THR A N 1
ATOM 685 C CA . THR A 1 88 ? 7.119 -11.852 2.622 1.00 85.88 88 THR A CA 1
ATOM 686 C C . THR A 1 88 ? 7.750 -12.900 1.707 1.00 85.88 88 THR A C 1
ATOM 688 O O . THR A 1 88 ? 7.058 -13.592 0.963 1.00 85.88 88 THR A O 1
ATOM 691 N N . GLN A 1 89 ? 9.068 -13.077 1.786 1.00 90.50 89 GLN A N 1
ATOM 692 C CA . GLN A 1 89 ? 9.798 -14.065 0.999 1.00 90.50 89 GLN A CA 1
ATOM 693 C C . GLN A 1 89 ? 9.390 -15.500 1.362 1.00 90.50 89 GLN A C 1
ATOM 695 O O . GLN A 1 89 ? 9.411 -16.369 0.494 1.00 90.50 89 GLN A O 1
ATOM 700 N N . LEU A 1 90 ? 8.973 -15.754 2.610 1.00 90.81 90 LEU A N 1
ATOM 701 C CA . LEU A 1 90 ? 8.538 -17.087 3.043 1.00 90.81 90 LEU A CA 1
ATOM 702 C C . LEU A 1 90 ? 7.157 -17.466 2.493 1.00 90.81 90 LEU A C 1
ATOM 704 O O . LEU A 1 90 ? 6.856 -18.650 2.356 1.00 90.81 90 LEU A O 1
ATOM 708 N N . THR A 1 91 ? 6.312 -16.486 2.165 1.00 88.81 91 THR A N 1
ATOM 709 C CA . THR A 1 91 ? 4.919 -16.730 1.764 1.00 88.81 91 THR A CA 1
ATOM 710 C C . THR A 1 91 ? 4.726 -16.799 0.247 1.00 88.81 91 THR A C 1
ATOM 712 O O . THR A 1 91 ? 3.698 -17.301 -0.212 1.00 88.81 91 THR A O 1
ATOM 715 N N . ILE A 1 92 ? 5.715 -16.373 -0.550 1.00 90.44 92 ILE A N 1
ATOM 716 C CA . ILE A 1 92 ? 5.566 -16.183 -2.002 1.00 90.44 92 ILE A CA 1
ATOM 717 C C . ILE A 1 92 ? 5.259 -17.475 -2.778 1.00 90.44 92 ILE A C 1
ATOM 719 O O . ILE A 1 92 ? 4.433 -17.462 -3.689 1.00 90.44 92 ILE A O 1
ATOM 723 N N . ILE A 1 93 ? 5.872 -18.606 -2.405 1.00 93.19 93 ILE A N 1
ATOM 724 C CA . ILE A 1 93 ? 5.675 -19.890 -3.104 1.00 93.19 93 ILE A CA 1
ATOM 725 C C . ILE A 1 93 ? 4.250 -20.398 -2.878 1.00 93.19 93 ILE A C 1
ATOM 727 O O . ILE A 1 93 ? 3.550 -20.739 -3.833 1.00 93.19 93 ILE A O 1
ATOM 731 N N . GLY A 1 94 ? 3.806 -20.417 -1.618 1.00 92.94 94 GLY A N 1
ATOM 732 C CA . GLY A 1 94 ? 2.447 -20.828 -1.267 1.00 92.94 94 GLY A CA 1
ATOM 733 C C . GLY A 1 94 ? 1.402 -19.904 -1.889 1.00 92.94 94 GLY A C 1
ATOM 734 O O . GLY A 1 94 ? 0.401 -20.373 -2.427 1.00 92.94 94 GLY A O 1
ATOM 735 N N . PHE A 1 95 ? 1.679 -18.600 -1.902 1.00 92.00 95 PHE A N 1
ATOM 736 C CA . PHE A 1 95 ? 0.831 -17.612 -2.550 1.00 92.00 95 PHE A CA 1
ATOM 737 C C . PHE A 1 95 ? 0.678 -17.866 -4.056 1.00 92.00 95 PHE A C 1
ATOM 739 O O . PHE A 1 95 ? -0.443 -17.919 -4.561 1.00 92.00 95 PHE A O 1
ATOM 746 N N . PHE A 1 96 ? 1.785 -18.085 -4.771 1.00 92.25 96 PHE A N 1
ATOM 747 C CA . PHE A 1 96 ? 1.750 -18.380 -6.202 1.00 92.25 96 PHE A CA 1
ATOM 748 C C . PHE A 1 96 ? 0.954 -19.656 -6.503 1.00 92.25 96 PHE A C 1
ATOM 750 O O . PHE A 1 96 ? 0.096 -19.659 -7.388 1.00 92.25 96 PHE A O 1
ATOM 757 N N . GLN A 1 97 ? 1.181 -20.728 -5.735 1.00 94.69 97 GLN A N 1
ATOM 758 C CA . GLN A 1 97 ? 0.412 -21.969 -5.870 1.00 94.69 97 GLN A CA 1
ATOM 759 C C . GLN A 1 97 ? -1.084 -21.737 -5.633 1.00 94.69 97 GLN A C 1
ATOM 761 O O . GLN A 1 97 ? -1.914 -22.291 -6.352 1.00 94.69 97 GLN A O 1
ATOM 766 N N . TYR A 1 98 ? -1.436 -20.906 -4.652 1.00 93.88 98 TYR A N 1
ATOM 767 C CA . TYR A 1 98 ? -2.823 -20.567 -4.358 1.00 93.88 98 TYR A CA 1
ATOM 768 C C . TYR A 1 98 ? -3.477 -19.768 -5.497 1.00 93.88 98 TYR A C 1
ATOM 770 O O . TYR A 1 98 ? -4.550 -20.145 -5.960 1.00 93.88 98 TYR A O 1
ATOM 778 N N . MET A 1 99 ? -2.813 -18.737 -6.025 1.00 95.00 99 MET A N 1
ATOM 779 C CA . MET A 1 99 ? -3.314 -17.965 -7.174 1.00 95.00 99 MET A CA 1
ATOM 780 C C . MET A 1 99 ? -3.452 -18.814 -8.442 1.00 95.00 99 MET A C 1
ATOM 782 O O . MET A 1 99 ? -4.412 -18.647 -9.192 1.00 95.00 99 MET A O 1
ATOM 786 N N . SER A 1 100 ? -2.532 -19.757 -8.656 1.00 94.50 100 SER A N 1
ATOM 787 C CA . SER A 1 100 ? -2.609 -20.734 -9.747 1.00 94.50 100 SER A CA 1
ATOM 788 C C . SER A 1 100 ? -3.843 -21.627 -9.635 1.00 94.50 100 SER A C 1
ATOM 790 O O . SER A 1 100 ? -4.584 -21.772 -10.604 1.00 94.50 100 SER A O 1
ATOM 792 N N . ARG A 1 101 ? -4.155 -22.131 -8.433 1.00 95.62 101 ARG A N 1
ATOM 793 C CA . ARG A 1 101 ? -5.392 -22.898 -8.189 1.00 95.62 101 ARG A CA 1
ATOM 794 C C . ARG A 1 101 ? -6.662 -22.084 -8.435 1.00 95.62 101 ARG A C 1
ATOM 796 O O . ARG A 1 101 ? -7.674 -22.659 -8.814 1.00 95.62 101 ARG A O 1
ATOM 803 N N . LEU A 1 102 ? -6.611 -20.768 -8.231 1.00 94.62 102 LEU A N 1
ATOM 804 C CA . LEU A 1 102 ? -7.716 -19.854 -8.529 1.00 94.62 102 LEU A CA 1
ATOM 805 C C . LEU A 1 102 ? -7.795 -19.451 -10.012 1.00 94.62 102 LEU A C 1
ATOM 807 O O . LEU A 1 102 ? -8.710 -18.723 -10.385 1.00 94.62 102 LEU A O 1
ATOM 811 N N . GLY A 1 103 ? -6.847 -19.877 -10.854 1.00 94.69 103 GLY A N 1
ATOM 812 C CA . GLY A 1 103 ? -6.778 -19.466 -12.259 1.00 94.69 103 GLY A CA 1
ATOM 813 C C . GLY A 1 103 ? -6.420 -17.987 -12.454 1.00 94.69 103 GLY A C 1
ATOM 814 O O . GLY A 1 103 ? -6.667 -17.431 -13.518 1.00 94.69 103 GLY A O 1
ATOM 815 N N . LEU A 1 104 ? -5.846 -17.338 -11.435 1.00 94.69 104 LEU A N 1
ATOM 816 C CA . LEU A 1 104 ? -5.457 -15.921 -11.464 1.00 94.69 104 LEU A CA 1
ATOM 817 C C . LEU A 1 104 ? -3.994 -15.713 -11.879 1.00 94.69 104 LEU A C 1
ATOM 819 O O . LEU A 1 104 ? -3.455 -14.613 -11.755 1.00 94.69 104 LEU A O 1
ATOM 823 N N . THR A 1 105 ? -3.327 -16.761 -12.360 1.00 90.62 105 THR A N 1
ATOM 824 C CA . THR A 1 105 ? -1.999 -16.636 -12.967 1.00 90.62 105 THR A CA 1
ATOM 825 C C . THR A 1 105 ? -2.063 -15.717 -14.179 1.00 90.62 105 THR A C 1
ATOM 827 O O . THR A 1 105 ? -2.979 -15.839 -14.985 1.00 90.62 105 THR A O 1
ATOM 830 N N . ASP A 1 106 ? -1.080 -14.824 -14.297 1.00 91.44 106 ASP A N 1
ATOM 831 C CA . ASP A 1 106 ? -1.010 -13.795 -15.347 1.00 91.44 106 ASP A CA 1
ATOM 832 C C . ASP A 1 106 ? -2.151 -12.751 -15.305 1.00 91.44 106 ASP A C 1
ATOM 834 O O . ASP A 1 106 ? -2.549 -12.182 -16.317 1.00 91.44 106 ASP A O 1
ATOM 838 N N . ASN A 1 107 ? -2.692 -12.470 -14.113 1.00 93.56 107 ASN A N 1
ATOM 839 C CA . ASN A 1 107 ? -3.737 -11.464 -13.916 1.00 93.56 107 ASN A CA 1
ATOM 840 C C . ASN A 1 107 ? -3.348 -10.447 -12.827 1.00 93.56 107 ASN A C 1
ATOM 842 O O . ASN A 1 107 ? -2.857 -10.824 -11.762 1.00 93.56 107 ASN A O 1
ATOM 846 N N . TYR A 1 108 ? -3.632 -9.155 -13.043 1.00 94.12 108 TYR A N 1
ATOM 847 C CA . TYR A 1 108 ? -3.416 -8.108 -12.032 1.00 94.12 108 TYR A CA 1
ATOM 848 C C . TYR A 1 108 ? -4.163 -8.362 -10.722 1.00 94.12 108 TYR A C 1
ATOM 850 O O . TYR A 1 108 ? -3.695 -7.943 -9.665 1.00 94.12 108 TYR A O 1
ATOM 858 N N . ALA A 1 109 ? -5.284 -9.084 -10.757 1.00 93.25 109 ALA A N 1
ATOM 859 C CA . ALA A 1 109 ? -6.020 -9.472 -9.560 1.00 93.25 109 ALA A CA 1
ATOM 860 C C . ALA A 1 109 ? -5.148 -10.256 -8.564 1.00 93.25 109 ALA A C 1
ATOM 862 O O . ALA A 1 109 ? -5.240 -10.012 -7.363 1.00 93.25 109 ALA A O 1
ATOM 863 N N . ALA A 1 110 ? -4.244 -11.120 -9.046 1.00 93.25 110 ALA A N 1
ATOM 864 C CA . ALA A 1 110 ? -3.309 -11.851 -8.189 1.00 93.25 110 ALA A CA 1
ATOM 865 C C . ALA A 1 110 ? -2.307 -10.931 -7.474 1.00 93.25 110 ALA A C 1
ATOM 867 O O . ALA A 1 110 ? -1.715 -11.325 -6.478 1.00 93.25 110 ALA A O 1
ATOM 868 N N . LEU A 1 111 ? -2.112 -9.705 -7.957 1.00 93.31 111 LEU A N 1
ATOM 869 C CA . LEU A 1 111 ? -1.224 -8.726 -7.334 1.00 93.31 111 LEU A CA 1
ATOM 870 C C . LEU A 1 111 ? -1.992 -7.762 -6.421 1.00 93.31 111 LEU A C 1
ATOM 872 O O . LEU A 1 111 ? -1.475 -7.376 -5.378 1.00 93.31 111 L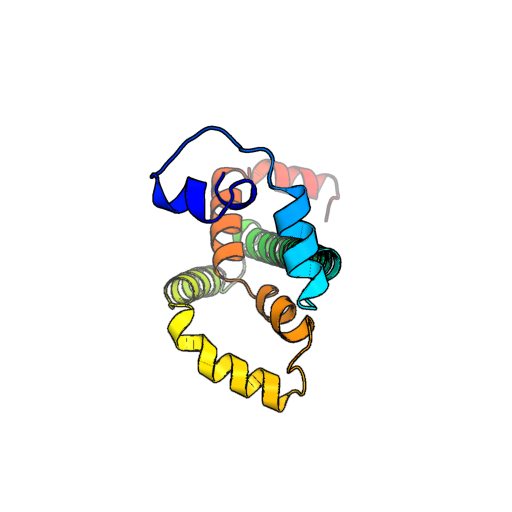EU A O 1
ATOM 876 N N . ILE A 1 112 ? -3.226 -7.400 -6.786 1.00 95.00 112 ILE A N 1
ATOM 877 C CA . ILE A 1 112 ? -4.025 -6.385 -6.081 1.00 95.00 112 ILE A CA 1
ATOM 878 C C . ILE A 1 112 ? -4.805 -6.981 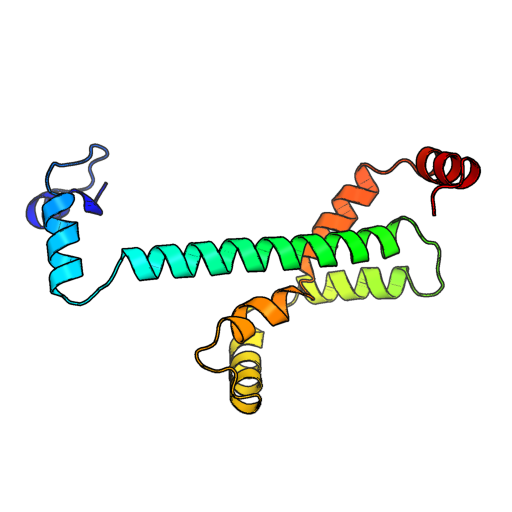-4.902 1.00 95.00 112 ILE A C 1
ATOM 880 O O . ILE A 1 112 ? -4.814 -6.399 -3.820 1.00 95.00 112 ILE A O 1
ATOM 884 N N . LEU A 1 113 ? -5.457 -8.137 -5.078 1.00 91.88 113 LEU A N 1
ATOM 885 C CA . LEU A 1 113 ? -6.333 -8.724 -4.052 1.00 91.88 113 LEU A CA 1
ATOM 886 C C . LEU A 1 113 ? -5.655 -8.939 -2.687 1.00 91.88 113 LEU A C 1
ATOM 888 O O . LEU A 1 113 ? -6.275 -8.616 -1.673 1.00 91.88 113 LEU A O 1
ATOM 892 N N . PRO A 1 114 ? -4.402 -9.425 -2.603 1.00 90.94 114 PRO A N 1
ATOM 893 C CA . PRO A 1 114 ? -3.749 -9.635 -1.310 1.00 90.94 114 PRO A CA 1
ATOM 894 C C . PRO A 1 114 ? -3.523 -8.330 -0.542 1.00 90.94 114 PRO A C 1
ATOM 896 O O . PRO A 1 114 ? -3.459 -8.333 0.685 1.00 90.94 114 PRO A O 1
ATOM 899 N N . LEU A 1 115 ? -3.427 -7.207 -1.257 1.00 94.44 115 LEU A N 1
ATOM 900 C CA . LEU A 1 115 ? -3.146 -5.899 -0.677 1.00 94.44 115 LEU A CA 1
ATOM 901 C C . LEU A 1 115 ? -4.348 -5.294 0.060 1.00 94.44 115 LEU A C 1
ATOM 903 O O . LEU A 1 115 ? -4.169 -4.363 0.841 1.00 94.44 115 LEU A O 1
ATOM 907 N N . ILE A 1 116 ? -5.548 -5.862 -0.110 1.00 95.19 116 ILE A N 1
ATOM 908 C CA . ILE A 1 116 ? -6.719 -5.550 0.728 1.00 95.19 116 ILE A CA 1
ATOM 909 C C . ILE A 1 116 ? -6.403 -5.829 2.205 1.00 95.19 116 ILE A C 1
ATOM 911 O O . ILE A 1 116 ? -6.766 -5.046 3.079 1.00 95.19 116 ILE A O 1
ATOM 915 N N . ALA A 1 117 ? -5.692 -6.926 2.485 1.00 92.44 117 ALA A N 1
ATOM 916 C CA . ALA A 1 117 ? -5.335 -7.371 3.830 1.00 92.44 117 ALA A CA 1
ATOM 917 C C . ALA A 1 117 ? -3.863 -7.063 4.164 1.00 92.44 117 ALA A C 1
ATOM 919 O O . ALA A 1 117 ? -3.136 -7.900 4.704 1.00 92.44 117 ALA A O 1
ATOM 920 N N . ASN A 1 118 ? -3.398 -5.859 3.824 1.00 95.44 118 ASN A N 1
ATOM 921 C CA . ASN A 1 118 ? -2.019 -5.449 4.069 1.00 95.44 118 ASN A CA 1
ATOM 922 C C . ASN A 1 118 ? -1.784 -5.095 5.549 1.00 95.44 118 ASN A C 1
ATOM 924 O O . ASN A 1 118 ? -2.060 -3.979 5.988 1.00 95.44 118 ASN A O 1
ATOM 928 N N . ALA A 1 119 ? -1.213 -6.034 6.308 1.00 95.00 119 ALA A N 1
ATOM 929 C CA . ALA A 1 119 ? -0.926 -5.850 7.732 1.00 95.00 119 ALA A CA 1
ATOM 930 C C . ALA A 1 119 ? -0.013 -4.644 8.025 1.00 95.00 119 ALA A C 1
ATOM 932 O O . ALA A 1 119 ? -0.248 -3.926 8.995 1.00 95.00 119 ALA A O 1
ATOM 933 N N . GLY A 1 120 ? 0.992 -4.388 7.178 1.00 96.00 120 GLY A N 1
ATOM 934 C CA . GLY A 1 120 ? 1.888 -3.237 7.327 1.00 96.00 120 GLY A CA 1
ATOM 935 C C . GLY A 1 120 ? 1.150 -1.913 7.148 1.00 96.00 120 GLY A C 1
ATOM 936 O O . GLY A 1 120 ? 1.310 -1.004 7.960 1.00 96.00 120 GLY A O 1
ATOM 937 N N . GLY A 1 121 ? 0.281 -1.835 6.137 1.00 96.56 121 GLY A N 1
ATOM 938 C CA . GLY A 1 121 ? -0.603 -0.690 5.919 1.00 96.56 121 GLY A CA 1
ATOM 939 C C . GLY A 1 121 ? -1.472 -0.403 7.142 1.00 96.56 121 GLY A C 1
ATOM 940 O O . GLY A 1 121 ? -1.459 0.717 7.650 1.00 96.56 121 GLY A O 1
ATOM 941 N N . VAL A 1 122 ? -2.156 -1.422 7.677 1.00 97.69 122 VAL A N 1
ATOM 942 C CA . VAL A 1 122 ? -3.003 -1.265 8.874 1.00 97.69 122 VAL A CA 1
ATOM 943 C C . VAL A 1 122 ? -2.182 -0.820 10.083 1.00 97.69 122 VAL A C 1
ATOM 945 O O . VAL A 1 122 ? -2.608 0.065 10.823 1.00 97.69 122 VAL A O 1
ATOM 948 N N . PHE A 1 123 ? -1.004 -1.411 10.285 1.00 97.06 123 PHE A N 1
ATOM 949 C CA . PHE A 1 123 ? -0.124 -1.083 11.401 1.00 97.06 123 PHE A CA 1
ATOM 950 C C . PHE A 1 123 ? 0.302 0.390 11.385 1.00 97.06 123 PHE A C 1
ATOM 952 O O . PHE A 1 123 ? 0.124 1.082 12.387 1.00 97.06 123 PHE A O 1
ATOM 959 N N . PHE A 1 124 ? 0.794 0.896 10.251 1.00 96.50 124 PHE A N 1
ATOM 960 C CA . PHE A 1 124 ? 1.205 2.298 10.143 1.00 96.50 124 PHE A CA 1
ATOM 961 C C . PHE A 1 124 ? 0.015 3.263 10.211 1.00 96.50 124 PHE A C 1
ATOM 963 O O . PHE A 1 124 ? 0.101 4.280 10.897 1.00 96.50 124 PHE A O 1
ATOM 970 N N . SER A 1 125 ? -1.119 2.937 9.581 1.00 97.19 125 SER A N 1
ATOM 971 C CA . SER A 1 125 ? -2.354 3.726 9.710 1.00 97.19 125 SER A CA 1
ATOM 972 C C . SER A 1 125 ? -2.828 3.810 11.162 1.00 97.19 125 SER A C 1
ATOM 974 O O . SER A 1 125 ? -3.233 4.875 11.625 1.00 97.19 125 SER A O 1
ATOM 976 N N . LYS A 1 126 ? -2.739 2.705 11.911 1.00 96.06 126 LYS A N 1
ATOM 977 C CA . LYS A 1 126 ? -3.078 2.669 13.336 1.00 96.06 126 LYS A CA 1
ATOM 978 C C . LYS A 1 126 ? -2.145 3.559 14.149 1.00 96.06 126 LYS A C 1
ATOM 980 O O . LYS A 1 126 ? -2.638 4.365 14.929 1.00 96.06 126 LYS A O 1
ATOM 985 N N . GLN A 1 127 ? -0.832 3.450 13.946 1.00 95.81 127 GLN A N 1
ATOM 986 C CA . GLN A 1 127 ? 0.141 4.308 14.631 1.00 95.81 127 GLN A CA 1
ATOM 987 C C . GLN A 1 127 ? -0.124 5.793 14.365 1.00 95.81 127 GLN A C 1
ATOM 989 O O . GLN A 1 127 ? -0.085 6.604 15.288 1.00 95.81 127 GLN A O 1
ATOM 994 N N . TYR A 1 128 ? -0.444 6.143 13.117 1.00 95.50 128 TYR A N 1
ATOM 995 C CA . TYR A 1 128 ? -0.809 7.506 12.752 1.00 95.50 128 TYR A CA 1
ATOM 996 C C . TYR A 1 128 ? -2.050 7.985 13.516 1.00 95.50 128 TYR A C 1
ATOM 998 O O . TYR A 1 128 ? -2.003 9.030 14.165 1.00 95.50 128 TYR A O 1
ATOM 1006 N N . PHE A 1 129 ? -3.133 7.204 13.515 1.00 95.12 129 PHE A N 1
ATOM 1007 C CA . PHE A 1 129 ? -4.357 7.565 14.230 1.00 95.12 129 PHE A CA 1
ATOM 1008 C C . PHE A 1 129 ? -4.175 7.648 15.745 1.00 95.12 129 PHE A C 1
ATOM 1010 O O . PHE A 1 129 ? -4.690 8.581 16.349 1.00 95.12 129 PHE A O 1
ATOM 1017 N N . GLU A 1 130 ? -3.409 6.743 16.355 1.00 93.38 130 GLU A N 1
ATOM 1018 C CA . GLU A 1 130 ? -3.090 6.809 17.789 1.00 93.38 130 GLU A CA 1
ATOM 1019 C C . GLU A 1 130 ? -2.289 8.070 18.153 1.00 93.38 130 GLU A C 1
ATOM 1021 O O . GLU A 1 130 ? -2.404 8.555 19.274 1.00 93.38 130 GLU A O 1
ATOM 1026 N N . SER A 1 131 ? -1.506 8.616 17.215 1.00 93.81 131 SER A N 1
ATOM 1027 C CA . SER A 1 131 ? -0.728 9.844 17.427 1.00 93.81 131 SER A CA 1
ATOM 1028 C C . SER A 1 131 ? -1.501 11.142 17.170 1.00 93.81 131 SER A C 1
ATOM 1030 O O . SER A 1 131 ? -1.149 12.176 17.732 1.00 93.81 131 SER A O 1
ATOM 1032 N N . MET A 1 132 ? -2.517 11.109 16.301 1.00 92.25 132 MET A N 1
ATOM 1033 C CA . MET A 1 132 ? -3.145 12.316 15.752 1.00 92.25 132 MET A CA 1
ATOM 1034 C C . MET A 1 132 ? -4.609 12.503 16.179 1.00 92.25 132 MET A C 1
ATOM 1036 O O . MET A 1 132 ? -5.075 13.640 16.250 1.00 92.25 132 MET A O 1
ATOM 1040 N N . LEU A 1 133 ? -5.360 11.426 16.439 1.00 87.94 133 LEU A N 1
ATOM 1041 C CA . LEU A 1 133 ? -6.789 11.536 16.744 1.00 87.94 133 LEU A CA 1
ATOM 1042 C C . LEU A 1 133 ? -7.036 12.045 18.167 1.00 87.94 133 LEU A C 1
ATOM 1044 O O . LEU A 1 133 ? -6.486 11.531 19.138 1.00 87.94 133 LEU A O 1
ATOM 1048 N N . ILE A 1 134 ? -7.952 13.008 18.278 1.00 90.69 134 ILE A N 1
ATOM 1049 C CA . ILE A 1 134 ? -8.476 13.522 19.546 1.00 90.69 134 ILE A CA 1
ATOM 1050 C C . ILE A 1 134 ? -9.873 12.936 19.738 1.00 90.69 134 ILE A C 1
ATOM 1052 O O . ILE A 1 134 ? -10.794 13.273 18.993 1.00 90.69 134 ILE A O 1
ATOM 1056 N N . GLN A 1 135 ? -10.027 12.059 20.730 1.00 87.75 135 GLN A N 1
ATOM 1057 C CA . GLN A 1 135 ? -11.283 11.348 20.980 1.00 87.75 135 GLN A CA 1
ATOM 1058 C C . GLN A 1 135 ? -12.452 12.313 21.242 1.00 87.75 135 GLN A C 1
ATOM 1060 O O . GLN A 1 135 ? -13.523 12.136 20.668 1.00 87.75 135 GLN A O 1
ATOM 1065 N N . ASP A 1 136 ? -12.215 13.381 22.007 1.00 88.94 136 ASP A N 1
ATOM 1066 C CA . ASP A 1 136 ? -13.237 14.378 22.351 1.00 88.94 136 ASP A CA 1
ATOM 1067 C C . ASP A 1 136 ? -13.845 15.057 21.115 1.00 88.94 136 ASP A C 1
ATOM 1069 O O . ASP A 1 136 ? -15.038 15.352 21.086 1.00 88.94 136 ASP A O 1
ATOM 1073 N N . LEU A 1 137 ? -13.046 15.272 20.061 1.00 90.50 137 LEU A N 1
ATOM 1074 C CA . LEU A 1 137 ? -13.529 15.867 18.814 1.00 90.50 137 LEU A CA 1
ATOM 1075 C C . LEU A 1 137 ? -14.457 14.907 18.058 1.00 90.50 137 LEU A C 1
ATOM 1077 O O . LEU A 1 137 ? -15.436 15.336 17.452 1.00 90.50 137 LEU A O 1
ATOM 1081 N N . ILE A 1 138 ? -14.158 13.608 18.106 1.00 91.12 138 ILE A N 1
ATOM 1082 C CA . ILE A 1 138 ? -14.988 12.566 17.493 1.00 91.12 138 ILE A CA 1
ATOM 1083 C C . ILE A 1 138 ? -16.318 12.456 18.240 1.00 91.12 138 ILE A C 1
ATOM 1085 O O . ILE A 1 138 ? -17.373 12.380 17.613 1.00 91.12 138 ILE A O 1
ATOM 1089 N N . ASP A 1 139 ? -16.278 12.469 19.572 1.00 89.69 139 ASP A N 1
ATOM 1090 C CA . ASP A 1 139 ? -17.483 12.365 20.390 1.00 89.69 139 ASP A CA 1
ATOM 1091 C C . ASP A 1 139 ? -18.361 13.623 20.270 1.00 89.69 139 ASP A C 1
ATOM 1093 O O . ASP A 1 139 ? -19.581 13.498 20.174 1.00 89.69 139 ASP A O 1
ATOM 1097 N N . ALA A 1 140 ? -17.768 14.817 20.144 1.00 93.56 140 ALA A N 1
ATOM 1098 C CA . ALA A 1 140 ? -18.500 16.043 19.814 1.00 93.56 140 ALA A CA 1
ATOM 1099 C C . ALA A 1 140 ? -19.203 15.951 18.447 1.00 93.56 140 ALA A C 1
ATOM 1101 O O . ALA A 1 140 ? -20.399 16.216 18.353 1.00 93.56 140 ALA A O 1
ATOM 1102 N N . ALA A 1 141 ? -18.506 15.484 17.405 1.00 92.06 141 ALA A N 1
ATOM 1103 C CA . ALA A 1 141 ? -19.108 15.275 16.084 1.00 92.06 141 ALA A CA 1
ATOM 1104 C C . ALA A 1 141 ? -20.287 14.282 16.117 1.00 92.06 141 ALA A C 1
ATOM 1106 O O . ALA A 1 141 ? -21.273 14.467 15.404 1.00 92.06 141 ALA A O 1
ATOM 1107 N N . ARG A 1 142 ? -20.213 13.244 16.961 1.00 92.25 142 ARG A N 1
ATOM 1108 C CA . ARG A 1 142 ? -21.318 12.292 17.161 1.00 92.25 142 ARG A CA 1
ATOM 1109 C C . ARG A 1 142 ? -22.527 12.927 17.837 1.00 92.25 142 ARG A C 1
ATOM 1111 O O . ARG A 1 142 ? -23.654 12.615 17.462 1.00 92.25 142 ARG A O 1
ATOM 1118 N N . ILE A 1 143 ? -22.306 13.818 18.806 1.00 93.31 143 ILE A N 1
ATOM 1119 C CA . ILE A 1 143 ? -23.380 14.603 19.435 1.00 93.31 143 ILE A CA 1
ATOM 1120 C C . ILE A 1 143 ? -24.062 15.503 18.392 1.00 93.31 143 ILE A C 1
ATOM 1122 O O . ILE A 1 143 ? -25.288 15.589 18.383 1.00 93.31 143 ILE A O 1
ATOM 1126 N N . ASP A 1 144 ? -23.291 16.077 17.463 1.00 94.88 144 ASP A N 1
ATOM 1127 C CA . ASP A 1 144 ? -23.794 16.887 16.341 1.00 94.88 144 ASP A CA 1
ATOM 1128 C C . ASP A 1 144 ? -24.473 16.057 15.226 1.00 94.88 144 ASP A C 1
ATOM 1130 O O . ASP A 1 144 ? -24.954 16.607 14.233 1.00 94.88 144 ASP A O 1
ATOM 1134 N N . GLY A 1 145 ? -24.560 14.731 15.386 1.00 91.19 145 GLY A N 1
ATOM 1135 C CA . GLY A 1 145 ? -25.298 13.831 14.497 1.00 91.19 145 GLY A CA 1
ATOM 1136 C C . GLY A 1 145 ? -24.470 13.169 13.394 1.00 91.19 145 GLY A C 1
ATOM 1137 O O . GLY A 1 145 ? -25.048 12.517 12.523 1.00 91.19 145 GLY A O 1
ATOM 1138 N N . ALA A 1 146 ? -23.139 13.294 13.411 1.00 87.88 146 ALA A N 1
ATOM 1139 C CA . ALA A 1 146 ? -22.276 12.509 12.530 1.00 87.88 146 ALA A CA 1
ATOM 1140 C C . ALA A 1 146 ? -22.206 11.041 13.001 1.00 87.88 146 ALA A C 1
ATOM 1142 O O . ALA A 1 146 ? -21.997 10.770 14.184 1.00 87.88 146 ALA A O 1
ATOM 1143 N N . SER A 1 147 ? -22.374 10.092 12.074 1.00 70.50 147 SER A N 1
ATOM 1144 C CA . SER A 1 147 ? -22.372 8.640 12.338 1.00 70.50 147 SER A CA 1
ATOM 1145 C C . SER A 1 147 ? -21.092 7.952 11.886 1.00 70.50 147 SER A C 1
ATOM 1147 O O . SER A 1 147 ? -20.705 8.208 10.722 1.00 70.50 147 SER A O 1
#

Secondary structure (DSSP, 8-state):
-GGGS-HHHHHT---SS--STHHHHHHHHHHTT--HHHHHHHHHHHHHHHHHHHHHHHHHHHHHHHH---TTHHHH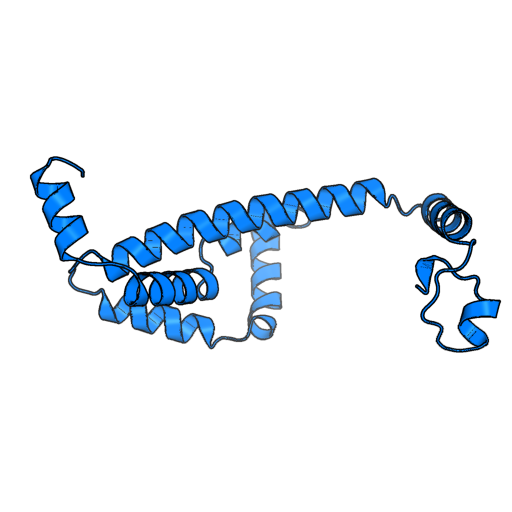HHHHHHHHTS-HHHHHHHHHHHHHHTT-TT-THHHHGGGGG-HHHHHHHHHHHHHH--HHHHHHHHHTT--

Foldseek 3Di:
DVLQDDPVVVVVDDDPDGHNCNVVSVVVCVVVVDPVVVVVVVVVVLVVLQVVLLLVLLLVLLCCLQQDDDDCSVVVLVVLVVVVPDDPVVCVVVLVVVCVVVVCPPHSCSVRVVSNVPSVSNNVSNVVCVVDDDNVVVVVVVVVPDD